Protein AF-A0A7Y3JRN3-F1 (afdb_monomer)

Foldseek 3Di:
DDDLQVLLLVLLVVLLVQLVVQLVVVLCVVLHDQPDPVSVVVSVVVSVVCSLVSLLVSLLQSLLQSLQVSQLVDADPSLLVSLLSSLVSNLVVVVVCCVVPNDPVPDPCVSSVVSSVSSSVSSSNSSNVSNVVVPDPPPPPPPPDD

pLDDT: mean 88.23, std 11.06, range [54.91, 98.0]
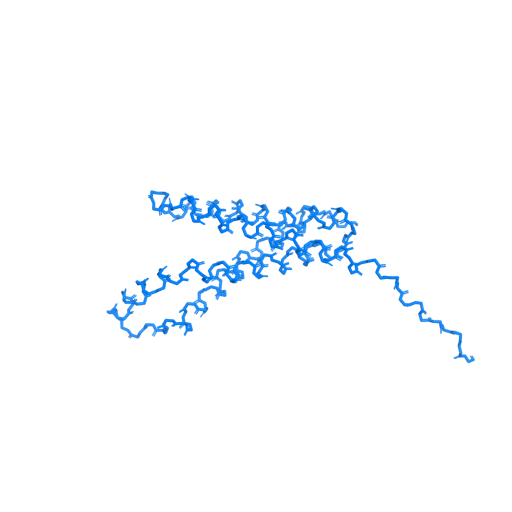
Structure (mmCIF, N/CA/C/O backbone):
data_AF-A0A7Y3JRN3-F1
#
_entry.id   AF-A0A7Y3JRN3-F1
#
loop_
_atom_site.group_PDB
_atom_site.id
_atom_site.type_symbol
_atom_site.label_atom_id
_atom_site.label_alt_id
_atom_site.label_comp_id
_atom_site.label_asym_id
_atom_site.label_entity_id
_atom_site.label_seq_id
_atom_site.pdbx_PDB_ins_code
_atom_site.Cartn_x
_atom_site.Cartn_y
_atom_site.Cartn_z
_atom_site.occupancy
_atom_site.B_iso_or_equiv
_atom_site.auth_seq_id
_atom_site.auth_comp_id
_atom_site.auth_asym_id
_atom_site.auth_atom_id
_atom_site.pdbx_PDB_model_num
ATOM 1 N N . MET A 1 1 ? -3.610 9.762 25.583 1.00 54.91 1 MET A N 1
ATOM 2 C CA . MET A 1 1 ? -4.483 8.996 24.662 1.00 54.91 1 MET A CA 1
ATOM 3 C C . MET A 1 1 ? -4.104 9.329 23.225 1.00 54.91 1 MET A C 1
ATOM 5 O O . MET A 1 1 ? -4.268 10.472 22.816 1.00 54.91 1 MET A O 1
ATOM 9 N N . THR A 1 2 ? -3.545 8.387 22.465 1.00 69.12 2 THR A N 1
ATOM 10 C CA . THR A 1 2 ? -3.277 8.593 21.032 1.00 69.12 2 THR A CA 1
ATOM 11 C C . THR A 1 2 ? -4.581 8.534 20.246 1.00 69.12 2 THR A C 1
ATOM 13 O O . THR A 1 2 ? -5.289 7.535 20.322 1.00 69.12 2 THR A O 1
ATOM 16 N N . ARG A 1 3 ? -4.898 9.582 19.480 1.00 87.31 3 ARG A N 1
ATOM 17 C CA . ARG A 1 3 ? -6.056 9.579 18.575 1.00 87.31 3 ARG A CA 1
ATOM 18 C C . ARG A 1 3 ? -5.756 8.727 17.325 1.00 87.31 3 ARG A C 1
ATOM 20 O O . ARG 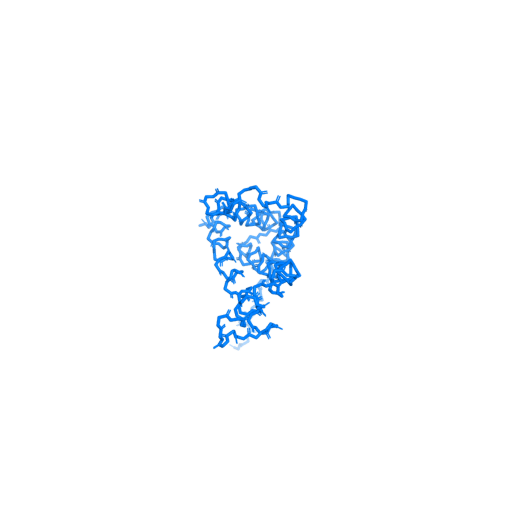A 1 3 ? -4.608 8.730 16.873 1.00 87.31 3 ARG A O 1
ATOM 2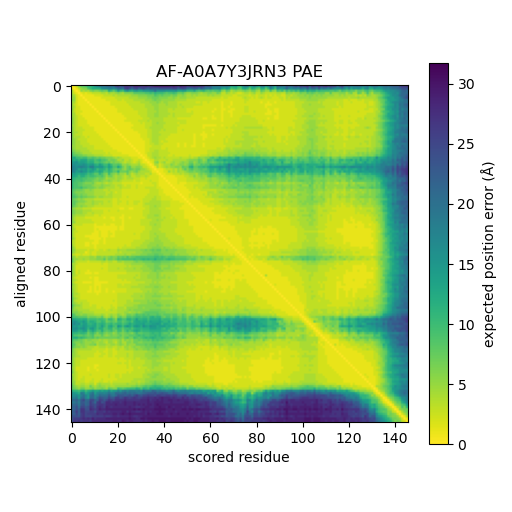7 N N . PRO A 1 4 ? -6.752 8.026 16.753 1.00 85.56 4 PRO A N 1
ATOM 28 C CA . PRO A 1 4 ? -6.552 7.136 15.605 1.00 85.56 4 PRO A CA 1
ATOM 29 C C . PRO A 1 4 ? -6.111 7.888 14.342 1.00 85.56 4 PRO A C 1
ATOM 31 O O . PRO A 1 4 ? -5.189 7.450 13.660 1.00 85.56 4 PRO A O 1
ATOM 34 N N . LEU A 1 5 ? -6.688 9.066 14.076 1.00 89.94 5 LEU A N 1
ATOM 35 C CA . LEU A 1 5 ? -6.422 9.830 12.854 1.00 89.94 5 LEU A CA 1
ATOM 36 C C . LEU A 1 5 ? -4.960 10.323 12.724 1.00 89.94 5 LEU A C 1
ATOM 38 O O . LEU A 1 5 ? -4.347 10.026 11.703 1.00 89.94 5 LEU A O 1
ATOM 42 N N . PRO A 1 6 ? -4.338 10.995 13.719 1.00 93.62 6 PRO A N 1
ATOM 43 C CA . PRO A 1 6 ? -2.936 11.416 13.607 1.00 93.62 6 PRO A CA 1
ATOM 44 C C . PRO A 1 6 ? -1.958 10.259 13.377 1.00 93.62 6 PRO A C 1
ATOM 46 O O . PRO A 1 6 ? -1.001 10.398 12.619 1.00 93.62 6 PRO A O 1
ATOM 49 N N . ARG A 1 7 ? -2.206 9.096 14.001 1.00 92.38 7 ARG A N 1
ATOM 50 C CA . ARG A 1 7 ? -1.395 7.894 13.760 1.00 92.38 7 ARG A CA 1
ATOM 51 C C . ARG A 1 7 ? -1.610 7.360 12.351 1.00 92.38 7 ARG A C 1
ATOM 53 O O . ARG A 1 7 ? -0.629 7.052 11.684 1.00 92.38 7 ARG A O 1
ATOM 60 N N . ALA A 1 8 ? -2.860 7.271 11.902 1.00 93.31 8 ALA A N 1
ATOM 61 C CA . ALA A 1 8 ? -3.173 6.816 10.555 1.00 93.31 8 ALA A CA 1
ATOM 62 C C . ALA A 1 8 ? -2.467 7.672 9.494 1.00 93.31 8 ALA A C 1
ATOM 64 O O . ALA A 1 8 ? -1.842 7.111 8.600 1.00 93.31 8 ALA A O 1
ATOM 65 N N . ILE A 1 9 ? -2.484 9.001 9.659 1.00 94.81 9 ILE A N 1
ATOM 66 C CA . ILE A 1 9 ? -1.785 9.947 8.779 1.00 94.81 9 ILE A CA 1
ATOM 67 C C . ILE A 1 9 ? -0.275 9.700 8.783 1.00 94.81 9 ILE A C 1
ATOM 69 O O . ILE A 1 9 ? 0.315 9.524 7.721 1.00 94.81 9 ILE A O 1
ATOM 73 N N . LEU A 1 10 ? 0.350 9.642 9.963 1.00 96.12 10 LEU A N 1
ATOM 74 C CA . LEU A 1 10 ? 1.794 9.423 10.078 1.00 96.12 10 LEU A CA 1
ATOM 75 C C . LEU A 1 10 ? 2.231 8.137 9.364 1.00 96.12 10 LEU A C 1
ATOM 77 O O . LEU A 1 10 ? 3.161 8.155 8.560 1.00 96.12 10 LEU A O 1
ATOM 81 N N . PHE A 1 11 ? 1.552 7.021 9.639 1.00 96.25 11 PHE A N 1
ATOM 82 C CA . PHE A 1 11 ? 1.912 5.734 9.047 1.00 96.25 11 PHE A CA 1
ATOM 83 C C . PHE A 1 11 ? 1.565 5.645 7.560 1.00 96.25 11 PHE A C 1
ATOM 85 O O . PHE A 1 11 ? 2.292 4.977 6.834 1.00 96.25 11 PHE A O 1
ATOM 92 N N . ALA A 1 12 ? 0.526 6.337 7.086 1.00 95.50 12 ALA A N 1
ATOM 93 C CA . ALA A 1 12 ? 0.222 6.427 5.660 1.00 95.50 12 ALA A CA 1
ATOM 94 C C . ALA A 1 12 ? 1.320 7.175 4.885 1.00 95.50 12 ALA A C 1
ATOM 96 O O . ALA A 1 12 ? 1.760 6.705 3.840 1.00 95.50 12 ALA A O 1
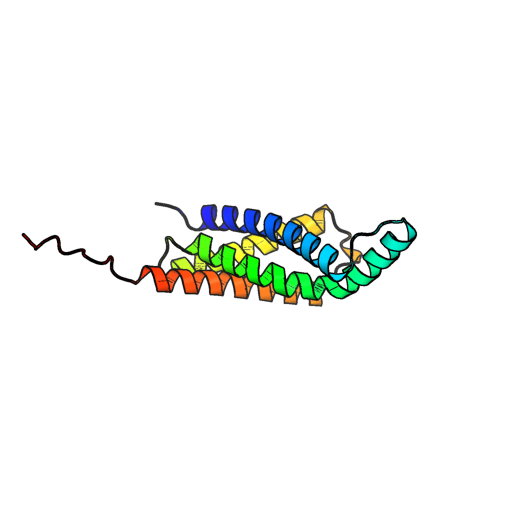ATOM 97 N N . ILE A 1 13 ? 1.822 8.294 5.420 1.00 95.56 13 ILE A N 1
ATOM 98 C CA . ILE A 1 13 ? 2.918 9.055 4.797 1.00 95.56 13 ILE A CA 1
ATOM 99 C C . ILE A 1 13 ? 4.206 8.225 4.765 1.00 95.56 13 ILE A C 1
ATOM 101 O O . ILE A 1 13 ? 4.869 8.140 3.733 1.00 95.56 13 ILE A O 1
ATOM 105 N N . LEU A 1 14 ? 4.551 7.569 5.878 1.00 96.12 14 LEU A N 1
ATOM 106 C CA . LEU A 1 14 ? 5.717 6.684 5.926 1.00 96.12 14 LEU A CA 1
ATOM 107 C C . LEU A 1 14 ? 5.582 5.514 4.944 1.00 96.12 14 LEU A C 1
ATOM 109 O O . LEU A 1 14 ? 6.552 5.159 4.279 1.00 96.12 14 LEU A O 1
ATOM 113 N N . ALA A 1 15 ? 4.381 4.946 4.826 1.00 95.94 15 ALA A N 1
ATOM 114 C CA . ALA A 1 15 ? 4.082 3.884 3.876 1.00 95.94 15 ALA A CA 1
ATOM 115 C C . ALA A 1 15 ? 4.253 4.340 2.425 1.00 95.94 15 ALA A C 1
ATOM 117 O O . ALA A 1 15 ? 4.802 3.586 1.633 1.00 95.94 15 ALA A O 1
ATOM 118 N N . LEU A 1 16 ? 3.843 5.561 2.073 1.00 94.50 16 LEU A N 1
ATOM 119 C CA . LEU A 1 16 ? 4.038 6.102 0.722 1.00 94.50 16 LEU A CA 1
ATOM 120 C C . LEU A 1 16 ? 5.514 6.180 0.355 1.00 94.50 16 LEU A C 1
ATOM 122 O O . LEU A 1 16 ? 5.929 5.656 -0.678 1.00 94.50 16 LEU A O 1
ATOM 126 N N . ILE A 1 17 ? 6.314 6.780 1.237 1.00 94.81 17 ILE A N 1
ATOM 127 C CA . ILE A 1 17 ? 7.758 6.924 1.031 1.00 94.81 17 ILE A CA 1
ATOM 128 C C . ILE A 1 17 ? 8.407 5.542 0.918 1.00 94.81 17 ILE A C 1
ATOM 130 O O . ILE A 1 17 ? 9.168 5.282 -0.014 1.00 94.81 17 ILE A O 1
ATOM 134 N N . LEU A 1 18 ? 8.076 4.634 1.839 1.00 96.12 18 LE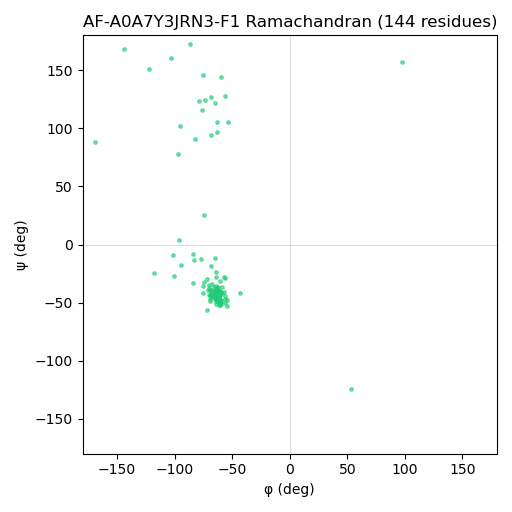U A N 1
ATOM 135 C CA . LEU A 1 18 ? 8.631 3.286 1.851 1.00 96.12 18 LEU A CA 1
ATOM 136 C C . LEU A 1 18 ? 8.228 2.491 0.603 1.00 96.12 18 LEU A C 1
ATOM 138 O O . LEU A 1 18 ? 9.075 1.828 0.011 1.00 96.12 18 LEU A O 1
ATOM 142 N N . SER A 1 19 ? 6.966 2.583 0.180 1.00 94.50 19 SER A N 1
ATOM 143 C CA . SER A 1 19 ? 6.458 1.912 -1.018 1.00 94.50 19 SER A CA 1
ATOM 144 C C . SER A 1 19 ? 7.184 2.396 -2.269 1.00 94.50 19 SER A C 1
ATOM 146 O O . SER A 1 19 ? 7.620 1.573 -3.071 1.00 94.50 19 SER A O 1
ATOM 148 N N . ALA A 1 20 ? 7.387 3.708 -2.414 1.00 91.75 20 ALA A N 1
ATOM 149 C CA . ALA A 1 20 ? 8.116 4.278 -3.544 1.00 91.75 20 ALA A CA 1
ATOM 150 C C . ALA A 1 20 ? 9.576 3.794 -3.589 1.00 91.75 20 ALA A C 1
ATOM 152 O O . ALA A 1 20 ? 10.042 3.318 -4.625 1.00 91.75 20 ALA A O 1
ATOM 153 N N . VAL A 1 21 ? 10.283 3.856 -2.455 1.00 95.38 21 VAL A N 1
ATOM 154 C CA . VAL A 1 21 ? 11.689 3.432 -2.362 1.00 95.38 21 VAL A CA 1
ATOM 155 C C . VAL A 1 21 ? 11.837 1.934 -2.629 1.00 95.38 21 VAL A C 1
ATOM 157 O O . VAL A 1 21 ? 12.668 1.536 -3.444 1.00 95.38 21 VAL A O 1
ATOM 160 N N . LEU A 1 22 ? 11.021 1.093 -1.988 1.00 96.44 22 LEU A N 1
ATOM 161 C CA . LEU A 1 22 ? 11.085 -0.356 -2.178 1.00 96.44 22 LEU A CA 1
ATOM 162 C C . LEU A 1 22 ? 10.707 -0.762 -3.602 1.00 96.44 22 LEU A C 1
ATOM 164 O O . LEU A 1 22 ? 11.369 -1.624 -4.171 1.00 96.44 22 LEU A O 1
ATOM 168 N N . SER A 1 23 ? 9.700 -0.124 -4.200 1.00 93.88 23 SER A N 1
ATOM 169 C CA . SER A 1 23 ? 9.312 -0.410 -5.585 1.00 93.88 23 SER A CA 1
ATOM 170 C C . SER A 1 23 ? 10.438 -0.065 -6.556 1.00 93.88 23 SER A C 1
ATOM 172 O O . SER A 1 23 ? 10.750 -0.863 -7.437 1.00 93.88 23 SER A O 1
ATOM 174 N N . ALA A 1 24 ? 11.112 1.075 -6.360 1.00 92.38 24 ALA A N 1
ATOM 175 C CA . ALA A 1 24 ? 12.275 1.448 -7.161 1.00 92.38 24 ALA A CA 1
ATOM 176 C C . ALA A 1 24 ? 13.421 0.432 -7.017 1.00 92.38 24 ALA A C 1
ATOM 178 O O . ALA A 1 24 ? 13.981 -0.005 -8.021 1.00 92.38 24 ALA A O 1
ATOM 179 N N . ILE A 1 25 ? 13.732 0.001 -5.789 1.00 94.75 25 ILE A N 1
ATOM 180 C CA . ILE A 1 25 ? 14.758 -1.021 -5.530 1.00 94.75 25 ILE A CA 1
ATOM 181 C C . ILE A 1 25 ? 14.393 -2.347 -6.206 1.00 94.75 25 ILE A C 1
ATOM 183 O O . ILE A 1 25 ? 15.227 -2.936 -6.889 1.00 94.75 25 ILE A O 1
ATOM 187 N N . VAL A 1 26 ? 13.150 -2.813 -6.060 1.00 95.00 26 VAL A N 1
ATOM 188 C CA . VAL A 1 26 ? 12.689 -4.071 -6.663 1.00 95.00 26 VAL A CA 1
ATOM 189 C C . VAL A 1 26 ? 12.756 -4.003 -8.187 1.00 95.00 26 VAL A C 1
ATOM 191 O O . VAL A 1 26 ? 13.225 -4.951 -8.810 1.00 95.00 26 VAL A O 1
ATOM 194 N N . LEU A 1 27 ? 12.364 -2.885 -8.803 1.00 93.19 27 LEU A N 1
ATOM 195 C CA . LEU A 1 27 ? 12.483 -2.704 -10.252 1.00 93.19 27 LEU A CA 1
ATOM 196 C C . LEU A 1 27 ? 13.945 -2.725 -10.715 1.00 93.19 27 LEU A C 1
ATOM 198 O O . LEU A 1 27 ? 14.250 -3.380 -11.708 1.00 93.19 27 LEU A O 1
ATOM 202 N N . LEU A 1 28 ? 14.856 -2.087 -9.977 1.00 93.00 28 LEU A N 1
ATOM 203 C CA . LEU A 1 28 ? 16.293 -2.146 -10.267 1.00 93.00 28 LEU A CA 1
ATOM 204 C C . LEU A 1 28 ? 16.857 -3.566 -10.140 1.00 93.00 28 LEU A C 1
ATOM 206 O O . LEU A 1 28 ? 17.700 -3.951 -10.943 1.00 93.00 28 LEU A O 1
ATOM 210 N N . ILE A 1 29 ? 16.386 -4.356 -9.173 1.00 93.19 29 ILE A N 1
ATOM 211 C CA . ILE A 1 29 ? 16.803 -5.757 -9.007 1.00 93.19 29 ILE A CA 1
ATOM 212 C C . ILE A 1 29 ? 16.262 -6.631 -10.145 1.00 93.19 29 ILE A C 1
ATOM 214 O O . ILE A 1 29 ? 16.989 -7.470 -10.669 1.00 93.19 29 ILE A O 1
ATOM 218 N N . LEU A 1 30 ? 14.993 -6.453 -10.523 1.00 91.19 30 LEU A N 1
ATOM 219 C CA . LEU A 1 30 ? 14.332 -7.298 -11.521 1.00 91.19 30 LEU A CA 1
ATOM 220 C C . LEU A 1 30 ? 14.765 -6.994 -12.957 1.00 91.19 30 LEU A C 1
ATOM 222 O O . LEU A 1 30 ? 14.814 -7.911 -13.772 1.00 91.19 30 LEU A O 1
ATOM 226 N N . VAL A 1 31 ? 15.018 -5.724 -13.274 1.00 91.75 31 VAL A N 1
ATOM 227 C CA . VAL A 1 31 ? 15.354 -5.273 -14.634 1.00 91.75 31 VAL A CA 1
ATOM 228 C C . VAL A 1 31 ? 16.863 -5.059 -14.803 1.00 91.75 31 VAL A C 1
ATOM 230 O O . VAL A 1 31 ? 17.389 -5.224 -15.899 1.00 91.75 31 VAL A O 1
ATOM 233 N N . GLY A 1 32 ? 17.574 -4.741 -13.721 1.00 88.94 32 GLY A N 1
ATOM 234 C CA . GLY A 1 32 ? 18.991 -4.382 -13.732 1.00 88.94 32 GLY A CA 1
ATOM 235 C C . GLY A 1 32 ? 19.221 -2.869 -13.717 1.00 88.94 32 GLY A C 1
ATOM 236 O O . GLY A 1 32 ? 18.362 -2.077 -14.102 1.00 88.94 32 GLY A O 1
ATOM 237 N N . VAL A 1 33 ? 20.403 -2.450 -13.257 1.00 88.38 33 VAL A N 1
ATOM 238 C CA . VAL A 1 33 ? 20.800 -1.034 -13.239 1.00 88.38 33 VAL A CA 1
ATOM 239 C C . VAL A 1 33 ? 21.251 -0.619 -14.646 1.00 88.38 33 VAL A C 1
ATOM 241 O O . VAL A 1 33 ? 22.182 -1.231 -15.177 1.00 88.38 33 VAL A O 1
ATOM 244 N N . PRO A 1 34 ? 20.646 0.412 -15.265 1.00 87.44 34 PRO A N 1
ATOM 245 C CA . PRO A 1 34 ? 21.035 0.839 -16.604 1.00 87.44 34 PRO A CA 1
ATOM 246 C C . PRO A 1 34 ? 22.440 1.458 -16.594 1.00 87.44 34 PRO A C 1
ATOM 248 O O . PRO A 1 34 ? 22.717 2.387 -15.839 1.00 87.44 34 PRO A O 1
ATOM 251 N N . SER A 1 35 ? 23.326 0.953 -17.455 1.00 89.31 35 SER A N 1
ATOM 252 C CA . SER A 1 35 ? 24.729 1.389 -17.566 1.00 89.31 35 SER A CA 1
ATOM 253 C C . SER A 1 35 ? 25.001 2.333 -18.747 1.00 89.31 35 SER A C 1
ATOM 255 O O . SER A 1 35 ? 26.079 2.919 -18.836 1.00 89.31 35 SER A O 1
ATOM 257 N N . SER A 1 36 ? 24.031 2.514 -19.647 1.00 88.62 36 SER A N 1
ATOM 258 C CA . SER A 1 36 ? 24.104 3.403 -20.813 1.00 88.62 36 SER A CA 1
ATOM 259 C C . SER A 1 36 ? 22.749 4.070 -21.087 1.00 88.62 36 SER A C 1
ATOM 261 O O . SER A 1 36 ? 21.726 3.676 -20.524 1.00 88.62 36 SER A O 1
ATOM 263 N N . ARG A 1 37 ? 22.718 5.092 -21.958 1.00 80.00 37 ARG A N 1
ATOM 264 C CA . ARG A 1 37 ? 21.459 5.759 -22.347 1.00 80.00 37 ARG A CA 1
ATOM 265 C C . ARG A 1 37 ? 20.497 4.819 -23.078 1.00 80.00 37 ARG A C 1
ATOM 267 O O . ARG A 1 37 ? 19.302 4.868 -22.804 1.00 80.00 37 ARG A O 1
ATOM 274 N N . ASP A 1 38 ? 21.009 3.943 -23.937 1.00 80.62 38 ASP A N 1
ATOM 275 C CA . ASP A 1 38 ? 20.178 2.968 -24.654 1.00 80.62 38 ASP A CA 1
ATOM 276 C C . ASP A 1 38 ? 19.612 1.916 -23.688 1.00 80.62 38 ASP A C 1
ATOM 278 O O . ASP A 1 38 ? 18.417 1.614 -23.722 1.00 80.62 38 ASP A O 1
ATOM 282 N N . ALA A 1 39 ? 20.426 1.468 -22.724 1.00 84.69 39 ALA A N 1
ATOM 283 C CA . ALA A 1 39 ? 19.981 0.585 -21.647 1.00 84.69 39 ALA A CA 1
ATOM 284 C C . ALA A 1 39 ? 18.938 1.250 -20.728 1.00 84.69 39 ALA A C 1
ATOM 286 O O . ALA A 1 39 ? 18.087 0.563 -20.172 1.00 84.69 39 ALA A O 1
ATOM 287 N N . ALA A 1 40 ? 18.952 2.580 -20.581 1.00 87.44 40 ALA A N 1
ATOM 288 C CA . ALA A 1 40 ? 17.944 3.299 -19.801 1.00 87.44 40 ALA A CA 1
ATOM 289 C C . ALA A 1 40 ? 16.560 3.293 -20.476 1.00 87.44 40 ALA A C 1
ATOM 291 O O . ALA A 1 40 ? 15.545 3.164 -19.790 1.00 87.44 40 ALA A O 1
ATOM 292 N N . ALA A 1 41 ? 16.499 3.390 -21.809 1.00 87.06 41 ALA A N 1
ATOM 293 C CA . ALA A 1 41 ? 15.239 3.300 -22.550 1.00 87.06 41 ALA A CA 1
ATOM 294 C C . ALA A 1 41 ? 14.652 1.877 -22.522 1.00 87.06 41 ALA A C 1
ATOM 296 O O . ALA A 1 41 ? 13.434 1.690 -22.472 1.00 87.06 41 ALA A O 1
ATOM 297 N N . GLU A 1 42 ? 15.512 0.860 -22.540 1.00 87.62 42 GLU A N 1
ATOM 298 C CA . GLU A 1 42 ? 15.110 -0.537 -22.368 1.00 87.62 42 GLU A CA 1
ATOM 299 C C . GLU A 1 42 ? 14.657 -0.829 -20.933 1.00 87.62 42 GLU A C 1
ATOM 301 O O . GLU A 1 42 ? 13.571 -1.380 -20.742 1.00 87.62 42 GLU A O 1
ATOM 306 N N . PHE A 1 43 ? 15.391 -0.322 -19.936 1.00 90.62 43 PHE A N 1
ATOM 307 C CA . PHE A 1 43 ? 14.983 -0.364 -18.533 1.00 90.62 43 PHE A CA 1
ATOM 308 C C . PHE A 1 43 ? 13.593 0.239 -18.333 1.00 90.62 43 PHE A C 1
ATOM 310 O O . PHE A 1 43 ? 12.751 -0.379 -17.695 1.00 90.62 43 PHE A O 1
ATOM 317 N N . GLN A 1 44 ? 13.318 1.423 -18.893 1.00 88.81 44 GLN A N 1
ATOM 318 C CA . GLN A 1 44 ? 12.008 2.062 -18.743 1.00 88.81 44 GLN A CA 1
ATOM 319 C C . GLN A 1 44 ? 10.873 1.212 -19.321 1.00 88.81 44 GLN A C 1
ATOM 321 O O . GLN A 1 44 ? 9.829 1.089 -18.682 1.00 88.81 44 GLN A O 1
ATOM 326 N N . ARG A 1 45 ? 11.063 0.604 -20.498 1.00 88.25 45 ARG A N 1
ATOM 327 C CA . ARG A 1 45 ? 10.041 -0.256 -21.116 1.00 88.25 45 ARG A CA 1
ATOM 328 C C . ARG A 1 45 ? 9.738 -1.480 -20.254 1.00 88.25 45 ARG A C 1
ATOM 330 O O . ARG A 1 45 ? 8.572 -1.743 -19.959 1.00 88.25 45 ARG A O 1
ATOM 337 N N . GLU A 1 46 ? 10.775 -2.173 -19.801 1.00 90.62 46 GLU A N 1
ATOM 338 C CA . GLU A 1 46 ? 10.634 -3.374 -18.974 1.00 90.62 46 GLU A CA 1
ATOM 339 C C . GLU A 1 46 ? 10.105 -3.040 -17.564 1.00 90.62 46 GLU A C 1
ATOM 341 O O . GLU A 1 46 ? 9.241 -3.735 -17.025 1.00 90.62 46 GLU A O 1
ATOM 346 N N . ALA A 1 47 ? 10.556 -1.928 -16.977 1.00 89.31 47 ALA A N 1
ATOM 347 C CA . ALA A 1 47 ? 10.086 -1.452 -15.681 1.00 89.31 47 ALA A CA 1
ATOM 348 C C . ALA A 1 47 ? 8.600 -1.080 -15.719 1.00 89.31 47 ALA A C 1
ATOM 350 O O . ALA A 1 47 ? 7.870 -1.434 -14.797 1.00 89.31 47 ALA A O 1
ATOM 351 N N . ILE A 1 48 ? 8.119 -0.438 -16.791 1.00 88.75 48 ILE A N 1
ATOM 352 C CA . ILE A 1 48 ? 6.689 -0.141 -16.964 1.00 88.75 48 ILE A CA 1
ATOM 353 C C . ILE A 1 48 ? 5.882 -1.442 -17.014 1.00 88.75 48 ILE A C 1
ATOM 355 O O . ILE A 1 48 ? 4.887 -1.558 -16.295 1.00 88.75 48 ILE A O 1
ATOM 359 N N . ALA A 1 49 ? 6.340 -2.442 -17.775 1.00 88.44 49 ALA A N 1
ATOM 360 C CA . ALA A 1 49 ? 5.663 -3.736 -17.893 1.00 88.44 49 ALA A CA 1
ATOM 361 C C . ALA A 1 49 ? 5.538 -4.473 -16.546 1.00 88.44 49 ALA A C 1
ATOM 363 O O . ALA A 1 49 ? 4.563 -5.184 -16.308 1.00 88.44 49 ALA A O 1
ATOM 364 N N . ARG A 1 50 ? 6.506 -4.279 -15.641 1.00 90.38 50 ARG A N 1
ATOM 365 C CA . ARG A 1 50 ? 6.535 -4.915 -14.313 1.00 90.38 50 ARG A CA 1
ATOM 366 C C . ARG A 1 50 ? 5.938 -4.053 -13.203 1.00 90.38 50 ARG A C 1
ATOM 368 O O . ARG A 1 50 ? 5.603 -4.591 -12.149 1.00 90.38 50 ARG A O 1
ATOM 375 N N . SER A 1 51 ? 5.791 -2.748 -13.429 1.00 88.25 51 SER A N 1
ATOM 376 C CA . SER A 1 51 ? 5.441 -1.767 -12.394 1.00 88.25 51 SER A CA 1
ATOM 377 C C . SER A 1 51 ? 4.133 -2.093 -11.678 1.00 88.25 51 SER A C 1
ATOM 379 O O . SER A 1 51 ? 4.088 -2.015 -10.456 1.00 88.25 51 SER A O 1
ATOM 381 N N . VAL A 1 52 ? 3.109 -2.552 -12.405 1.00 87.62 52 VAL A N 1
ATOM 382 C CA . VAL A 1 52 ? 1.809 -2.934 -11.830 1.00 87.62 52 VAL A CA 1
ATOM 383 C C . VAL A 1 52 ? 1.953 -4.092 -10.840 1.00 87.62 52 VAL A C 1
ATOM 385 O O . VAL A 1 52 ? 1.443 -4.019 -9.727 1.00 87.62 52 VAL A O 1
ATOM 388 N N . ASN A 1 53 ? 2.688 -5.145 -11.207 1.00 91.06 53 ASN A N 1
ATOM 389 C CA . ASN A 1 53 ? 2.887 -6.300 -10.329 1.00 91.06 53 ASN A CA 1
ATOM 390 C C . ASN A 1 53 ? 3.736 -5.939 -9.105 1.00 91.06 53 ASN A C 1
ATOM 392 O O . ASN A 1 53 ? 3.453 -6.400 -8.000 1.00 91.06 53 ASN A O 1
ATOM 396 N N . VAL A 1 54 ? 4.765 -5.108 -9.294 1.00 92.31 54 VAL A N 1
ATOM 397 C CA . VAL A 1 54 ? 5.602 -4.625 -8.189 1.00 92.31 54 VAL A CA 1
ATOM 398 C C . VAL A 1 54 ? 4.782 -3.766 -7.231 1.00 92.31 54 VAL A C 1
ATOM 400 O O . VAL A 1 54 ? 4.859 -3.989 -6.028 1.00 92.31 54 VAL A O 1
ATOM 403 N N . ASP A 1 55 ? 3.962 -2.845 -7.737 1.00 90.69 55 ASP A N 1
ATOM 404 C CA . ASP A 1 55 ? 3.105 -1.989 -6.913 1.00 90.69 55 ASP A CA 1
ATOM 405 C C . ASP A 1 55 ? 2.053 -2.792 -6.135 1.00 90.69 55 ASP A C 1
ATOM 407 O O . ASP A 1 55 ? 1.853 -2.540 -4.949 1.00 90.69 55 ASP A O 1
ATOM 411 N N . LEU A 1 56 ? 1.430 -3.803 -6.749 1.00 90.69 56 LEU A N 1
ATOM 412 C CA . LEU A 1 56 ? 0.488 -4.681 -6.046 1.00 90.69 56 LEU A CA 1
ATOM 413 C C . LEU A 1 56 ? 1.172 -5.438 -4.900 1.00 90.69 56 LEU A C 1
ATOM 415 O O . LEU A 1 56 ? 0.693 -5.431 -3.770 1.00 90.69 56 LEU A O 1
ATOM 419 N N . ILE A 1 57 ? 2.327 -6.055 -5.159 1.00 94.25 57 ILE A N 1
ATOM 420 C CA . ILE A 1 57 ? 3.018 -6.866 -4.149 1.00 94.25 57 ILE A CA 1
ATOM 421 C C . ILE A 1 57 ? 3.633 -5.976 -3.063 1.00 94.25 57 ILE A C 1
ATOM 423 O O . ILE A 1 57 ? 3.362 -6.153 -1.875 1.00 94.25 57 ILE A O 1
ATOM 427 N N . VAL A 1 58 ? 4.479 -5.023 -3.452 1.00 95.31 58 VAL A N 1
ATOM 428 C CA . VAL A 1 58 ? 5.207 -4.159 -2.514 1.00 95.31 58 VAL A CA 1
ATOM 429 C C . VAL A 1 58 ? 4.238 -3.216 -1.815 1.00 95.31 58 VAL A C 1
ATOM 431 O O . VAL A 1 58 ? 4.253 -3.128 -0.588 1.00 95.31 58 VAL A O 1
ATOM 434 N N . GLY A 1 59 ? 3.365 -2.551 -2.572 1.00 94.12 59 GLY A N 1
ATOM 435 C CA . GLY A 1 59 ? 2.377 -1.625 -2.032 1.00 94.12 59 GLY A CA 1
ATOM 436 C C . GLY A 1 59 ? 1.381 -2.319 -1.107 1.00 94.12 59 GLY A C 1
ATOM 437 O O . GLY A 1 59 ? 1.116 -1.800 -0.024 1.00 94.12 59 GLY A O 1
ATOM 438 N N . GLY A 1 60 ? 0.901 -3.515 -1.462 1.00 95.12 60 GLY A N 1
ATOM 439 C CA . GLY A 1 60 ? 0.034 -4.320 -0.599 1.00 95.12 60 GLY A CA 1
ATOM 440 C C . GLY A 1 60 ? 0.711 -4.703 0.723 1.00 95.12 60 GLY A C 1
ATOM 441 O O . GLY A 1 60 ? 0.159 -4.472 1.802 1.00 95.12 60 GLY A O 1
ATOM 442 N N . LEU A 1 61 ? 1.950 -5.210 0.678 1.00 97.00 61 LEU A N 1
ATOM 443 C CA . LEU A 1 61 ? 2.708 -5.568 1.886 1.00 97.00 61 LEU A CA 1
ATOM 444 C C . LEU A 1 61 ? 2.997 -4.356 2.782 1.00 97.00 61 LEU A C 1
ATOM 446 O O . LEU A 1 61 ? 2.848 -4.433 4.006 1.00 97.00 61 LEU A O 1
ATOM 450 N N . VAL A 1 62 ? 3.382 -3.227 2.184 1.00 97.62 62 VAL A N 1
ATOM 451 C CA . VAL A 1 62 ? 3.645 -1.980 2.911 1.00 97.62 62 VAL A CA 1
ATOM 452 C C . VAL A 1 62 ? 2.359 -1.432 3.532 1.00 97.62 62 VAL A C 1
ATOM 454 O O . VAL A 1 62 ? 2.368 -1.059 4.707 1.00 97.62 62 VAL A O 1
ATOM 457 N N . ALA A 1 63 ? 1.240 -1.442 2.803 1.00 97.50 63 ALA A N 1
ATOM 458 C CA . ALA A 1 63 ? -0.060 -1.018 3.315 1.00 97.50 63 ALA A CA 1
ATOM 459 C C . ALA A 1 63 ? -0.526 -1.899 4.486 1.00 97.50 63 ALA A C 1
ATOM 461 O O . ALA A 1 63 ? -0.971 -1.374 5.510 1.00 97.50 63 ALA A O 1
ATOM 462 N N . LEU A 1 64 ? -0.346 -3.221 4.390 1.00 98.00 64 LEU A N 1
ATOM 463 C CA . LEU A 1 64 ? -0.633 -4.160 5.476 1.00 98.00 64 LEU A CA 1
ATOM 464 C C . LEU A 1 64 ? 0.196 -3.851 6.724 1.00 98.00 64 LEU A C 1
ATOM 466 O O . LEU A 1 64 ? -0.355 -3.732 7.823 1.00 98.00 64 LEU A O 1
ATOM 470 N N . ALA A 1 65 ? 1.510 -3.686 6.567 1.00 97.75 65 ALA A N 1
ATOM 471 C CA . ALA A 1 65 ? 2.406 -3.367 7.674 1.00 97.75 65 ALA A CA 1
ATOM 472 C C . ALA A 1 65 ? 2.055 -2.017 8.321 1.00 97.75 65 ALA A C 1
ATOM 474 O O . ALA A 1 65 ? 2.019 -1.904 9.549 1.00 97.75 65 ALA A O 1
ATOM 475 N N . ALA A 1 66 ? 1.740 -1.006 7.510 1.00 97.56 66 ALA A N 1
ATOM 476 C CA . ALA A 1 66 ? 1.353 0.318 7.979 1.00 97.56 66 ALA A CA 1
ATOM 477 C C . ALA A 1 66 ? 0.031 0.292 8.752 1.00 97.56 66 ALA A C 1
ATOM 479 O O . ALA A 1 66 ? -0.039 0.826 9.860 1.00 97.56 66 ALA A O 1
ATOM 480 N N . GLY A 1 67 ? -0.990 -0.384 8.215 1.00 96.75 67 GLY A N 1
ATOM 481 C CA . GLY A 1 67 ? -2.269 -0.579 8.891 1.00 96.75 67 GLY A CA 1
ATOM 482 C C . GLY A 1 67 ? -2.102 -1.308 10.224 1.00 96.75 67 GLY A C 1
ATOM 483 O O . GLY A 1 67 ? -2.662 -0.887 11.237 1.00 96.75 67 GLY A O 1
ATOM 484 N N . TRP A 1 68 ? -1.250 -2.338 10.262 1.00 96.88 68 TRP A N 1
ATOM 485 C CA . TRP A 1 68 ? -0.914 -3.044 11.497 1.00 96.88 68 TRP A CA 1
ATOM 486 C C . TRP A 1 68 ? -0.243 -2.125 12.527 1.00 96.88 68 TRP A C 1
ATOM 488 O O . TRP A 1 68 ? -0.717 -2.023 13.659 1.00 96.88 68 TRP A O 1
ATOM 498 N N . LEU A 1 69 ? 0.819 -1.405 12.150 1.00 95.88 69 LEU A N 1
ATOM 499 C CA . LEU A 1 69 ? 1.569 -0.510 13.045 1.00 95.88 69 LEU A CA 1
ATOM 500 C C . LEU A 1 69 ? 0.733 0.667 13.567 1.00 95.88 69 LEU A C 1
ATOM 502 O O . LEU A 1 69 ? 0.826 1.027 14.751 1.00 95.88 69 LEU A O 1
ATOM 506 N N . ALA A 1 70 ? -0.096 1.257 12.705 1.00 95.06 70 ALA A N 1
ATOM 507 C CA . ALA A 1 70 ? -0.995 2.340 13.077 1.00 95.06 70 ALA A CA 1
ATOM 508 C C . ALA A 1 70 ? -2.004 1.871 14.133 1.00 95.06 70 ALA A C 1
ATOM 510 O O . ALA A 1 70 ? -2.201 2.560 15.141 1.00 95.06 70 ALA A O 1
ATOM 511 N N . ALA A 1 71 ? -2.561 0.673 13.929 1.00 95.00 71 ALA A N 1
ATOM 512 C CA . ALA A 1 71 ? -3.622 0.093 14.736 1.00 95.00 71 ALA A CA 1
ATOM 513 C C . ALA A 1 71 ? -3.160 -0.608 16.028 1.00 95.00 71 ALA A C 1
ATOM 515 O O . ALA A 1 71 ? -3.999 -0.866 16.886 1.00 95.00 71 ALA A O 1
ATOM 516 N N . ARG A 1 72 ? -1.856 -0.892 16.203 1.00 92.56 72 ARG A N 1
ATOM 517 C CA . ARG A 1 72 ? -1.295 -1.593 17.386 1.00 92.56 72 ARG A CA 1
ATOM 518 C C . ARG A 1 72 ? -1.845 -1.152 18.754 1.00 92.56 72 ARG A C 1
ATOM 520 O O . ARG A 1 72 ? -2.034 -2.033 19.587 1.00 92.56 72 ARG A O 1
ATOM 527 N N . PRO A 1 73 ? -2.060 0.149 19.038 1.00 91.31 73 PRO A N 1
ATOM 528 C CA . PRO A 1 73 ? -2.552 0.582 20.350 1.00 91.31 73 PRO A CA 1
ATO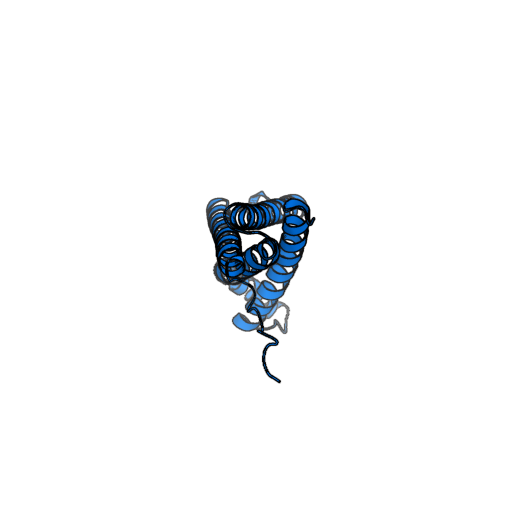M 529 C C . PRO A 1 73 ? -4.053 0.354 20.574 1.00 91.31 73 PRO A C 1
ATOM 531 O O . PRO A 1 73 ? -4.527 0.515 21.694 1.00 91.31 73 PRO A O 1
ATOM 534 N N . PHE A 1 74 ? -4.807 0.044 19.520 1.00 90.88 74 PHE A N 1
ATOM 535 C CA . PHE A 1 74 ? -6.263 -0.021 19.540 1.00 90.88 74 PHE A CA 1
ATOM 536 C C . PHE A 1 74 ? -6.750 -1.473 19.572 1.00 90.88 74 PHE A C 1
ATOM 538 O O . PHE A 1 74 ? -6.034 -2.409 19.211 1.00 90.88 74 PHE A O 1
ATOM 545 N N . ARG A 1 75 ? -8.001 -1.674 19.990 1.00 90.25 75 ARG A N 1
ATOM 546 C CA . ARG A 1 75 ? -8.637 -2.998 20.078 1.00 90.25 75 ARG A CA 1
ATOM 547 C C . ARG A 1 75 ? -9.909 -3.049 19.241 1.00 90.25 75 ARG A C 1
ATOM 549 O O . ARG A 1 75 ? -10.592 -2.044 19.056 1.00 90.25 75 ARG A O 1
ATOM 556 N N . GLY A 1 76 ? -10.239 -4.245 18.752 1.00 89.06 76 GLY A N 1
ATOM 557 C CA . GLY A 1 76 ? -11.507 -4.516 18.070 1.00 89.06 76 GLY A CA 1
ATOM 558 C C . GLY A 1 76 ? -11.794 -3.549 16.916 1.00 89.06 76 GLY A C 1
ATOM 559 O O . GLY A 1 76 ? -10.983 -3.402 16.001 1.00 89.06 76 GLY A O 1
ATOM 560 N N . ARG A 1 77 ? -12.957 -2.885 16.965 1.00 92.56 77 ARG A N 1
ATOM 561 C CA . ARG A 1 77 ? -13.428 -1.985 15.900 1.00 92.56 77 ARG A CA 1
ATOM 562 C C . ARG A 1 77 ? -12.507 -0.785 15.680 1.00 92.56 77 ARG A C 1
ATOM 564 O O . ARG A 1 77 ? -12.313 -0.395 14.535 1.00 92.56 77 ARG A O 1
ATOM 571 N N . GLU A 1 78 ? -11.916 -0.223 16.732 1.00 92.94 78 GLU A N 1
ATOM 572 C CA . GLU A 1 78 ? -11.023 0.937 16.597 1.00 92.94 78 GLU A CA 1
ATOM 573 C C . GLU A 1 78 ? -9.747 0.596 15.820 1.00 92.94 78 GLU A C 1
ATOM 575 O O . GLU A 1 78 ? -9.276 1.405 15.020 1.00 92.94 78 GLU A O 1
ATOM 580 N N . ALA A 1 79 ? -9.214 -0.615 15.998 1.00 94.75 79 ALA A N 1
ATOM 581 C CA . ALA A 1 79 ? -8.046 -1.090 15.259 1.00 94.75 79 ALA A CA 1
ATOM 582 C C . ALA A 1 79 ? -8.351 -1.254 13.762 1.00 94.75 79 ALA A C 1
ATOM 584 O O . ALA A 1 79 ? -7.578 -0.805 12.915 1.00 94.75 79 ALA A O 1
ATOM 585 N N . LEU A 1 80 ? -9.520 -1.818 13.437 1.00 95.44 80 LEU A N 1
ATOM 586 C CA . LEU A 1 80 ? -9.995 -1.950 12.058 1.00 95.44 80 LEU A CA 1
ATOM 587 C C . LEU A 1 80 ? -10.198 -0.577 11.406 1.00 95.44 80 LEU A C 1
ATOM 589 O O . LEU A 1 80 ? -9.688 -0.340 10.315 1.00 95.44 80 LEU A O 1
ATOM 593 N N . VAL A 1 81 ? -10.883 0.346 12.093 1.00 96.25 81 VAL A N 1
ATOM 594 C CA . VAL A 1 81 ? -11.102 1.718 11.604 1.00 96.25 81 VAL A CA 1
ATOM 595 C C . VAL A 1 81 ? -9.774 2.444 11.398 1.00 96.25 81 VAL A C 1
ATOM 597 O O . VAL A 1 81 ? -9.607 3.123 10.391 1.00 96.25 81 VAL A O 1
ATOM 600 N N . THR A 1 82 ? -8.808 2.273 12.302 1.00 96.12 82 THR A N 1
ATOM 601 C CA . THR A 1 82 ? -7.477 2.877 12.155 1.00 96.12 82 THR A CA 1
ATOM 602 C C . THR A 1 82 ? -6.751 2.335 10.922 1.00 96.12 82 THR A C 1
ATOM 604 O O . THR A 1 82 ? -6.215 3.128 10.156 1.00 96.12 82 THR A O 1
ATOM 607 N N . GLY A 1 83 ? -6.785 1.018 10.683 1.00 96.38 83 GLY A N 1
ATOM 608 C CA . GLY A 1 83 ? -6.209 0.416 9.474 1.00 96.38 83 GLY A CA 1
ATOM 609 C C . GLY A 1 83 ? -6.872 0.912 8.184 1.00 96.38 83 GLY A C 1
ATOM 610 O O . GLY A 1 83 ? -6.179 1.297 7.245 1.00 96.38 83 GLY A O 1
ATOM 611 N N . ALA A 1 84 ? -8.206 0.994 8.161 1.00 97.38 84 ALA A N 1
ATOM 612 C CA . ALA A 1 84 ? -8.949 1.533 7.021 1.00 97.38 84 ALA A CA 1
ATOM 613 C C . ALA A 1 84 ? -8.625 3.016 6.765 1.00 97.38 84 ALA A C 1
ATOM 615 O O . ALA A 1 84 ? -8.415 3.414 5.621 1.00 97.38 84 ALA A O 1
ATOM 616 N N . LEU A 1 85 ? -8.519 3.830 7.824 1.00 97.38 85 LEU A N 1
ATOM 617 C CA . LEU A 1 85 ? -8.094 5.229 7.723 1.00 97.38 85 LEU A CA 1
ATOM 618 C C . LEU A 1 85 ? -6.671 5.352 7.175 1.00 97.38 85 LEU A C 1
ATOM 620 O O . LEU A 1 85 ? -6.423 6.230 6.357 1.00 97.38 85 LEU A O 1
ATOM 624 N N . THR A 1 86 ? -5.745 4.479 7.582 1.00 97.69 86 THR A N 1
ATOM 625 C CA . THR A 1 86 ? -4.386 4.454 7.022 1.00 97.69 86 THR A CA 1
ATOM 626 C C . THR A 1 86 ? -4.413 4.191 5.519 1.00 97.69 86 THR A C 1
ATOM 628 O O . THR A 1 86 ? -3.787 4.938 4.772 1.00 97.69 86 THR A O 1
ATOM 631 N N . GLY A 1 87 ? -5.173 3.188 5.066 1.00 96.56 87 GLY A N 1
ATOM 632 C CA . GLY A 1 87 ? -5.335 2.902 3.637 1.00 96.56 87 GLY A CA 1
ATOM 633 C C . GLY A 1 87 ? -5.968 4.067 2.871 1.00 96.56 87 GLY A C 1
ATOM 634 O O . GLY A 1 87 ? -5.480 4.450 1.813 1.00 96.56 87 GLY A O 1
ATOM 635 N N . LEU A 1 88 ? -7.008 4.690 3.432 1.00 97.44 88 LEU A N 1
ATOM 636 C CA . LEU A 1 88 ? -7.675 5.832 2.808 1.00 97.44 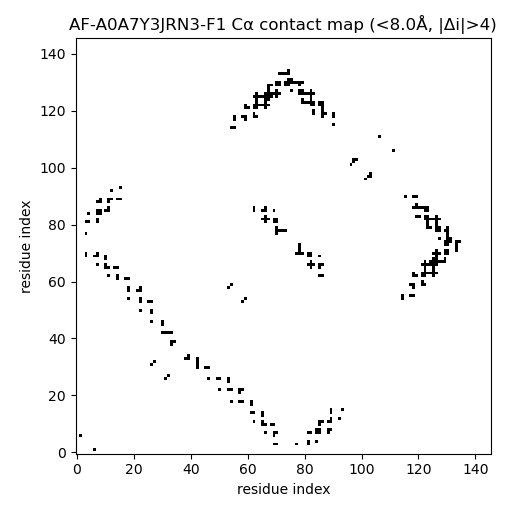88 LEU A CA 1
ATOM 637 C C . LEU A 1 88 ? -6.744 7.045 2.682 1.00 97.44 88 LEU A C 1
ATOM 639 O O . LEU A 1 88 ? -6.661 7.639 1.613 1.00 97.44 88 LEU A O 1
ATOM 643 N N . VAL A 1 89 ? -6.025 7.405 3.750 1.00 97.00 89 VAL A N 1
ATOM 644 C CA . VAL A 1 89 ? -5.074 8.527 3.712 1.00 97.00 89 VAL A CA 1
ATOM 645 C C . VAL A 1 89 ? -3.948 8.245 2.722 1.00 97.00 89 VAL A C 1
ATOM 647 O O . VAL A 1 89 ? -3.584 9.142 1.968 1.00 97.00 89 VAL A O 1
ATOM 650 N N . PHE A 1 90 ? -3.440 7.009 2.676 1.00 95.62 90 PHE A N 1
ATOM 651 C CA . PHE A 1 90 ? -2.444 6.605 1.684 1.00 95.62 90 PHE A CA 1
ATOM 652 C C . PHE A 1 90 ? -2.948 6.889 0.265 1.00 95.62 90 PHE A C 1
ATOM 654 O O . PHE A 1 90 ? -2.272 7.579 -0.490 1.00 95.62 90 PHE A O 1
ATOM 661 N N . ILE A 1 91 ? -4.150 6.409 -0.074 1.00 95.06 91 ILE A N 1
ATOM 662 C CA . ILE A 1 91 ? -4.742 6.568 -1.411 1.00 95.06 91 ILE A CA 1
ATOM 663 C C . ILE A 1 91 ? -4.957 8.043 -1.748 1.00 95.06 91 ILE A C 1
ATOM 665 O O . ILE A 1 91 ? -4.646 8.467 -2.854 1.00 95.06 91 ILE A O 1
ATOM 669 N N . LEU A 1 92 ? -5.468 8.838 -0.804 1.00 95.44 92 LEU A N 1
ATOM 670 C CA . LEU A 1 92 ? -5.702 10.266 -1.028 1.00 95.44 92 LEU A CA 1
ATOM 671 C C . LEU A 1 92 ? -4.398 11.025 -1.286 1.00 95.44 92 LEU A C 1
ATOM 673 O O . LEU A 1 92 ? -4.346 11.869 -2.177 1.00 95.44 92 LEU A O 1
ATOM 677 N N . CYS A 1 93 ? -3.348 10.723 -0.524 1.00 93.62 93 CYS A N 1
ATOM 678 C CA . CYS A 1 93 ? -2.037 11.327 -0.718 1.00 93.62 93 CYS A CA 1
ATOM 679 C C . CYS A 1 93 ? -1.391 10.876 -2.036 1.00 93.62 93 CYS A C 1
ATOM 681 O O . CYS A 1 93 ? -0.856 11.720 -2.750 1.00 93.62 93 CYS A O 1
ATOM 683 N N . ASP A 1 94 ? -1.474 9.590 -2.383 1.00 91.12 94 ASP A N 1
ATOM 684 C CA . ASP A 1 94 ? -0.963 9.072 -3.657 1.00 91.12 94 ASP A CA 1
ATOM 685 C C . ASP A 1 94 ? -1.676 9.717 -4.850 1.00 91.12 94 ASP A C 1
ATOM 687 O O . ASP A 1 94 ? -1.038 10.277 -5.739 1.00 91.12 94 ASP A O 1
ATOM 691 N N . LEU A 1 95 ? -3.010 9.751 -4.815 1.00 90.31 95 LEU A N 1
ATOM 692 C CA . LEU A 1 95 ? -3.820 10.384 -5.848 1.00 90.31 95 LEU A CA 1
ATOM 693 C C . LEU A 1 95 ? -3.506 11.880 -5.966 1.00 90.31 95 LEU A C 1
ATOM 695 O O . LEU A 1 95 ? -3.400 12.395 -7.075 1.00 90.31 95 LEU A O 1
ATOM 699 N N . ALA A 1 96 ? -3.311 12.581 -4.845 1.00 91.44 96 ALA A N 1
ATOM 700 C CA . ALA A 1 96 ? -2.899 13.981 -4.863 1.00 91.44 96 ALA A CA 1
ATOM 701 C C . ALA A 1 96 ? -1.532 14.163 -5.541 1.00 91.44 96 ALA A C 1
ATOM 703 O O . ALA A 1 96 ? -1.383 15.065 -6.359 1.00 91.44 96 ALA A O 1
ATOM 704 N N . ILE A 1 97 ? -0.552 13.297 -5.263 1.00 89.12 97 ILE A N 1
ATOM 705 C CA . ILE A 1 97 ? 0.764 13.335 -5.923 1.00 89.12 97 ILE A CA 1
ATOM 706 C C . ILE A 1 97 ? 0.615 13.087 -7.425 1.00 89.12 97 ILE A C 1
ATOM 708 O O . ILE A 1 97 ? 1.154 13.842 -8.232 1.00 89.12 97 ILE A O 1
ATOM 712 N N . VAL A 1 98 ? -0.152 12.069 -7.811 1.00 86.06 98 VAL A N 1
ATOM 713 C CA . VAL A 1 98 ? -0.397 11.721 -9.213 1.00 86.06 98 VAL A CA 1
ATOM 714 C C . VAL A 1 98 ? -1.099 12.857 -9.964 1.00 86.06 98 VAL A C 1
ATOM 716 O O . VAL A 1 98 ? -0.738 13.140 -11.101 1.00 86.06 98 VAL A O 1
ATOM 719 N N . LEU A 1 99 ? -2.061 13.540 -9.342 1.00 86.56 99 LEU A N 1
ATOM 720 C CA . LEU A 1 99 ? -2.767 14.668 -9.957 1.00 86.56 99 LEU A CA 1
ATOM 721 C C . LEU A 1 99 ? -1.919 15.947 -10.026 1.00 86.56 99 LEU A C 1
ATOM 723 O O . LEU A 1 99 ? -2.092 16.731 -10.954 1.00 86.56 99 LEU A O 1
ATOM 727 N N . LEU A 1 100 ? -1.024 16.173 -9.058 1.00 88.62 100 LEU A N 1
ATOM 728 C CA . LEU A 1 100 ? -0.180 17.374 -9.002 1.00 88.62 100 LEU A CA 1
ATOM 729 C C . LEU A 1 100 ? 1.092 17.260 -9.848 1.00 88.62 100 LEU A C 1
ATOM 731 O O . LEU A 1 100 ? 1.583 18.267 -10.352 1.00 88.62 100 LEU A O 1
ATOM 735 N N . VAL A 1 101 ? 1.654 16.055 -9.957 1.00 85.75 101 VAL A N 1
ATOM 736 C CA . VAL A 1 101 ? 2.980 15.812 -10.553 1.00 85.75 101 VAL A CA 1
ATOM 737 C C . VAL A 1 101 ? 2.896 14.914 -11.790 1.00 85.75 101 VAL A C 1
ATOM 739 O O . VAL A 1 101 ? 3.773 14.958 -12.652 1.00 85.75 101 VAL A O 1
ATOM 742 N N . GLY A 1 102 ? 1.859 14.085 -11.890 1.00 76.19 102 GLY A N 1
ATOM 743 C CA . GLY A 1 102 ? 1.667 13.158 -12.998 1.00 76.19 102 GLY A CA 1
ATOM 744 C C . GLY A 1 102 ? 0.942 13.773 -14.194 1.00 76.19 102 GLY A C 1
ATOM 745 O O . GLY A 1 102 ? 0.418 14.883 -14.157 1.00 76.19 102 GLY A O 1
ATOM 746 N N . ASN A 1 103 ? 0.892 13.006 -15.285 1.00 77.38 103 ASN A N 1
ATOM 747 C CA . ASN A 1 103 ? 0.071 13.339 -16.443 1.00 77.38 103 ASN A CA 1
ATOM 748 C C . ASN A 1 103 ? -1.270 12.597 -16.339 1.00 77.38 103 ASN A C 1
ATOM 750 O O . ASN A 1 103 ? -1.342 11.400 -16.632 1.00 77.38 103 ASN A O 1
ATOM 754 N N . ALA A 1 104 ? -2.315 13.317 -15.923 1.00 73.06 104 ALA A N 1
ATOM 755 C CA . ALA A 1 104 ? -3.649 12.764 -15.695 1.00 73.06 104 ALA A CA 1
ATOM 756 C C . ALA A 1 104 ? -4.239 12.053 -16.929 1.00 73.06 104 ALA A C 1
ATOM 758 O O . ALA A 1 104 ? -4.985 11.087 -16.780 1.00 73.06 104 ALA A O 1
ATOM 759 N N . GLU A 1 105 ? -3.856 12.462 -18.143 1.00 74.56 105 GLU A N 1
ATOM 760 C CA . GLU A 1 105 ? -4.336 11.865 -19.399 1.00 74.56 105 GLU A CA 1
ATOM 761 C C . GLU A 1 105 ? -3.830 10.434 -19.621 1.00 74.56 105 GLU A C 1
ATOM 763 O O . GLU A 1 105 ? -4.399 9.684 -20.411 1.00 74.56 105 GLU A O 1
ATOM 768 N N . ARG A 1 106 ? -2.763 10.029 -18.922 1.00 75.12 106 ARG A N 1
ATOM 769 C CA . ARG A 1 106 ? -2.181 8.681 -19.023 1.00 75.12 106 ARG A CA 1
ATOM 770 C C . ARG A 1 106 ? -2.673 7.729 -17.934 1.00 75.12 106 ARG A C 1
ATOM 772 O O . ARG A 1 106 ? -2.187 6.601 -17.851 1.00 75.12 106 ARG A O 1
ATOM 779 N N . LEU A 1 107 ? -3.609 8.162 -17.089 1.00 74.19 107 LEU A N 1
ATOM 780 C CA . LEU A 1 107 ? -4.099 7.347 -15.985 1.00 74.19 107 LEU A CA 1
ATOM 781 C C . LEU A 1 107 ? -5.063 6.276 -16.477 1.00 74.19 107 LEU A C 1
ATOM 783 O O . LEU A 1 107 ? -6.172 6.551 -16.929 1.00 74.19 107 LEU A O 1
ATOM 787 N N . ASN A 1 108 ? -4.662 5.021 -16.303 1.00 84.06 108 ASN A N 1
ATOM 788 C CA . ASN A 1 108 ? -5.589 3.911 -16.411 1.00 84.06 108 ASN A CA 1
ATOM 789 C C . ASN A 1 108 ? -6.337 3.745 -15.080 1.00 84.06 108 ASN A C 1
ATOM 791 O O . ASN A 1 108 ? -5.897 3.019 -14.185 1.00 84.06 108 ASN A O 1
ATOM 795 N N . PHE A 1 109 ? -7.485 4.416 -14.964 1.00 81.94 109 PHE A N 1
ATOM 796 C CA . PHE A 1 109 ? -8.317 4.398 -13.758 1.00 81.94 109 PHE A CA 1
ATOM 797 C C . PHE A 1 109 ? -8.760 2.995 -13.329 1.00 81.94 109 PHE A C 1
ATOM 799 O O . PHE A 1 109 ? -8.952 2.769 -12.137 1.00 81.94 109 PHE A O 1
ATOM 806 N N . SER A 1 110 ? -8.892 2.043 -14.260 1.00 81.94 110 SER A N 1
ATOM 807 C CA . SER A 1 110 ? -9.289 0.671 -13.918 1.00 81.94 110 SER A CA 1
ATOM 808 C C . SER A 1 110 ? -8.191 -0.067 -13.144 1.00 81.94 110 SER A C 1
ATOM 810 O O . SER A 1 110 ? -8.453 -0.634 -12.084 1.00 81.94 110 SER A O 1
ATOM 812 N N . ILE A 1 111 ? -6.944 0.021 -13.621 1.00 83.38 111 ILE A N 1
ATOM 813 C CA . ILE A 1 111 ? -5.775 -0.584 -12.969 1.00 83.38 111 ILE A CA 1
ATOM 814 C C . ILE A 1 111 ? -5.493 0.132 -11.646 1.00 83.38 111 ILE A C 1
ATOM 816 O O . ILE A 1 111 ? -5.294 -0.513 -10.620 1.00 83.38 111 ILE A O 1
ATOM 820 N N . MET A 1 112 ? -5.541 1.466 -11.656 1.00 85.44 112 MET A N 1
A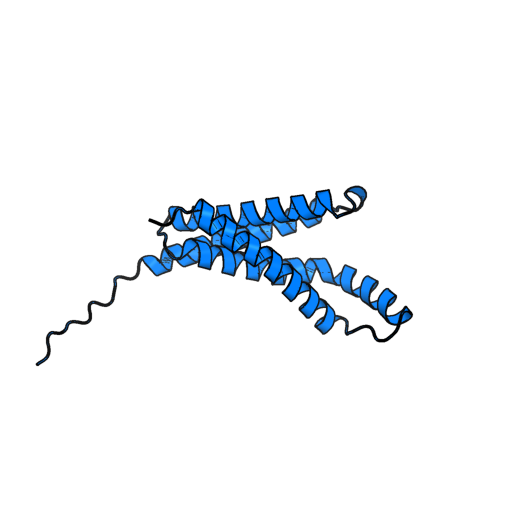TOM 821 C CA . MET A 1 112 ? -5.318 2.284 -10.466 1.00 85.44 112 MET A CA 1
ATOM 822 C C . MET A 1 112 ? -6.370 2.006 -9.381 1.00 85.44 112 MET A C 1
ATOM 824 O O . MET A 1 112 ? -6.026 1.824 -8.217 1.00 85.44 112 MET A O 1
ATOM 828 N N . GLY A 1 113 ? -7.646 1.887 -9.762 1.00 87.25 113 GLY A N 1
ATOM 829 C CA . GLY A 1 113 ? -8.733 1.549 -8.845 1.00 87.25 113 GLY A CA 1
ATOM 830 C C . GLY A 1 113 ? -8.564 0.172 -8.203 1.00 87.25 113 GLY A C 1
ATOM 831 O O . GLY A 1 113 ? -8.748 0.039 -6.994 1.00 87.25 113 GLY A O 1
ATOM 832 N N . ALA A 1 114 ? -8.150 -0.837 -8.978 1.00 88.31 114 ALA A N 1
ATOM 833 C CA . ALA A 1 114 ? -7.858 -2.168 -8.448 1.00 88.31 114 ALA A CA 1
ATOM 834 C C . ALA A 1 114 ? -6.675 -2.147 -7.463 1.00 88.31 114 ALA A C 1
ATOM 836 O O . ALA A 1 114 ? -6.775 -2.705 -6.371 1.00 88.31 114 ALA A O 1
ATOM 837 N N . ALA A 1 115 ? -5.592 -1.441 -7.802 1.00 89.62 115 ALA A N 1
ATOM 838 C CA . ALA A 1 115 ? -4.434 -1.293 -6.923 1.00 89.62 115 ALA A CA 1
ATOM 839 C C . ALA A 1 115 ? -4.775 -0.541 -5.622 1.00 89.62 115 ALA A C 1
ATOM 841 O O . ALA A 1 115 ? -4.260 -0.871 -4.556 1.00 89.62 115 ALA A O 1
ATOM 842 N N . TYR A 1 116 ? -5.667 0.450 -5.674 1.00 93.81 116 TYR A N 1
ATOM 843 C CA . TYR A 1 116 ? -6.148 1.151 -4.480 1.00 93.81 116 TYR A CA 1
ATOM 844 C C . TYR A 1 116 ? -7.066 0.289 -3.618 1.00 93.81 116 TYR A C 1
ATOM 846 O O . TYR A 1 116 ? -6.947 0.318 -2.393 1.00 93.81 116 TYR A O 1
ATOM 854 N N . ALA A 1 117 ? -7.938 -0.511 -4.231 1.00 94.56 117 ALA A N 1
ATOM 855 C CA . ALA A 1 117 ? -8.759 -1.466 -3.498 1.00 94.56 117 ALA A CA 1
ATOM 856 C C . ALA A 1 117 ? -7.890 -2.487 -2.744 1.00 94.56 117 ALA A C 1
ATOM 858 O O . ALA A 1 117 ? -8.146 -2.744 -1.566 1.00 94.56 117 ALA A O 1
ATOM 859 N N . ASP A 1 118 ? -6.833 -2.995 -3.384 1.00 94.38 118 ASP A N 1
ATOM 860 C CA . ASP A 1 118 ? -5.870 -3.905 -2.758 1.00 94.38 118 ASP A CA 1
ATOM 861 C C . ASP A 1 118 ? -5.177 -3.260 -1.547 1.00 94.38 118 ASP A C 1
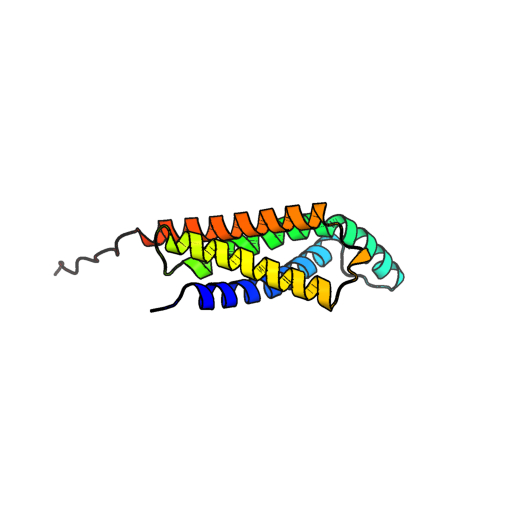ATOM 863 O O . ASP A 1 118 ? -5.242 -3.790 -0.436 1.00 94.38 118 ASP A O 1
ATOM 867 N N . LYS A 1 119 ? -4.627 -2.049 -1.704 1.00 95.19 119 LYS A N 1
ATOM 868 C CA . LYS A 1 119 ? -3.969 -1.318 -0.606 1.00 95.19 119 LYS A CA 1
ATOM 869 C C . LYS A 1 119 ? -4.921 -1.020 0.557 1.00 95.19 119 LYS A C 1
ATOM 871 O O . LYS A 1 119 ? -4.536 -1.144 1.723 1.00 95.19 119 LYS A O 1
ATOM 876 N N . LEU A 1 120 ? -6.172 -0.656 0.268 1.00 97.56 120 LEU A N 1
ATOM 877 C CA . LEU A 1 120 ? -7.186 -0.424 1.299 1.00 97.56 120 LEU A CA 1
ATOM 878 C C . LEU A 1 120 ? -7.526 -1.713 2.055 1.00 97.56 120 LEU A C 1
ATOM 880 O O . LEU A 1 120 ? -7.599 -1.706 3.290 1.00 97.56 120 LEU A O 1
ATOM 884 N N . ALA A 1 121 ? -7.715 -2.815 1.328 1.00 97.69 121 ALA A N 1
ATOM 885 C CA . ALA A 1 121 ? -7.976 -4.125 1.909 1.00 97.69 121 ALA A CA 1
ATOM 886 C C . ALA A 1 121 ? -6.796 -4.581 2.779 1.00 97.69 121 ALA A C 1
ATOM 888 O O . ALA A 1 121 ? -6.997 -4.975 3.929 1.00 97.69 121 ALA A O 1
ATOM 889 N N . ALA A 1 122 ? -5.568 -4.437 2.280 1.00 97.81 122 ALA A N 1
ATOM 890 C CA . ALA A 1 122 ? -4.341 -4.783 2.980 1.00 97.81 122 ALA A CA 1
ATOM 891 C C . ALA A 1 122 ? -4.172 -3.984 4.283 1.00 97.81 122 ALA A C 1
ATOM 893 O O . ALA A 1 122 ? -3.960 -4.573 5.345 1.00 97.81 122 ALA A O 1
ATOM 894 N N . ALA A 1 123 ? -4.347 -2.659 4.245 1.00 98.00 123 ALA A N 1
ATOM 895 C CA . ALA A 1 123 ? -4.252 -1.815 5.437 1.00 98.00 123 ALA A CA 1
ATOM 896 C C . ALA A 1 123 ? -5.347 -2.131 6.468 1.00 98.00 123 ALA A C 1
ATOM 898 O O . ALA A 1 123 ? -5.083 -2.191 7.674 1.00 98.00 123 ALA A O 1
ATOM 899 N N . THR A 1 124 ? -6.568 -2.406 6.005 1.00 97.94 124 THR A N 1
ATOM 900 C CA . THR A 1 124 ? -7.682 -2.813 6.872 1.00 97.94 124 THR A CA 1
ATOM 901 C C . THR A 1 124 ? -7.404 -4.169 7.525 1.00 97.94 124 THR A C 1
ATOM 903 O O . THR A 1 124 ? -7.606 -4.324 8.732 1.00 97.94 124 THR A O 1
ATOM 906 N N . LEU A 1 125 ? -6.872 -5.133 6.764 1.00 97.88 125 LEU A N 1
ATOM 907 C CA . LEU A 1 125 ? -6.455 -6.439 7.271 1.00 97.88 125 LEU A CA 1
ATOM 908 C C . LEU A 1 125 ? -5.335 -6.302 8.309 1.00 97.88 125 LEU A C 1
ATOM 910 O O . LEU A 1 125 ? -5.408 -6.913 9.375 1.00 97.88 125 LEU A O 1
ATOM 914 N N . GLY A 1 126 ? -4.343 -5.450 8.046 1.00 96.94 126 GLY A N 1
ATOM 915 C CA . GLY A 1 126 ? -3.296 -5.110 9.007 1.00 96.94 126 GLY A CA 1
ATOM 916 C C . GLY A 1 126 ? -3.875 -4.565 10.314 1.00 96.94 126 GLY A C 1
ATOM 917 O O . GLY A 1 126 ? -3.525 -5.039 11.400 1.00 96.94 126 GLY A O 1
ATOM 918 N N . GLY A 1 127 ? -4.828 -3.633 10.217 1.00 96.75 127 GLY A N 1
ATOM 919 C CA . GLY A 1 127 ? -5.523 -3.073 11.375 1.00 96.75 127 GLY A CA 1
ATOM 920 C C . GLY A 1 127 ? -6.289 -4.120 12.185 1.00 96.75 127 GLY A C 1
ATOM 921 O O . GLY A 1 127 ? -6.192 -4.177 13.413 1.00 96.75 127 GLY A O 1
ATOM 922 N N . TRP A 1 128 ? -6.993 -5.016 11.500 1.00 95.94 128 TRP A N 1
ATOM 923 C CA . TRP A 1 128 ? -7.698 -6.131 12.126 1.00 95.94 128 TRP A CA 1
ATOM 924 C C . TRP A 1 128 ? -6.750 -7.122 12.823 1.00 95.94 128 TRP A C 1
ATOM 926 O O . TRP A 1 128 ? -7.011 -7.523 13.961 1.00 95.94 128 TRP A O 1
ATOM 936 N N . LEU A 1 129 ? -5.618 -7.468 12.198 1.00 95.75 129 LEU A N 1
ATOM 937 C CA . LEU A 1 129 ? -4.590 -8.330 12.794 1.00 95.75 129 LEU A CA 1
ATOM 938 C C . LEU A 1 129 ? -4.002 -7.715 14.073 1.00 95.75 129 LEU A C 1
ATOM 940 O O . LEU A 1 129 ? -3.787 -8.419 15.063 1.00 95.75 129 LEU A O 1
ATOM 944 N N . ALA A 1 130 ? -3.769 -6.401 14.080 1.00 93.19 130 ALA A N 1
ATOM 945 C CA . ALA A 1 130 ? -3.281 -5.688 15.258 1.00 93.19 130 ALA A CA 1
ATOM 946 C C . ALA A 1 130 ? -4.292 -5.741 16.415 1.00 93.19 130 ALA A C 1
ATOM 948 O O . ALA A 1 130 ? -3.927 -6.070 17.547 1.00 93.19 130 ALA A O 1
ATOM 949 N N . GLY A 1 131 ? -5.573 -5.507 16.109 1.00 90.38 131 GLY A N 1
ATOM 950 C CA . GLY A 1 131 ? -6.658 -5.505 17.090 1.00 90.38 131 GLY A CA 1
ATOM 951 C C . GLY A 1 131 ? -6.908 -6.855 17.768 1.00 90.38 131 GLY A C 1
ATOM 952 O O . GLY A 1 131 ? -7.426 -6.874 18.885 1.00 90.38 131 GLY A O 1
ATOM 953 N N . ARG A 1 132 ? -6.517 -7.970 17.130 1.00 88.12 132 ARG A N 1
ATOM 954 C CA . ARG A 1 132 ? -6.557 -9.321 17.718 1.00 88.12 132 ARG A CA 1
ATOM 955 C C . ARG A 1 132 ? -5.439 -9.552 18.735 1.00 88.12 132 ARG A C 1
ATOM 957 O O . ARG A 1 132 ? -5.689 -10.103 19.800 1.00 88.12 132 ARG A O 1
ATOM 964 N N . ARG A 1 133 ? -4.215 -9.095 18.449 1.00 73.50 133 ARG A N 1
ATOM 965 C CA . ARG A 1 133 ? -3.051 -9.281 19.341 1.00 73.50 133 ARG A CA 1
ATOM 966 C C . ARG A 1 133 ? -3.163 -8.502 20.644 1.00 73.50 133 ARG A C 1
ATOM 968 O O . ARG A 1 133 ? -2.725 -8.982 21.682 1.00 73.50 133 ARG A O 1
ATOM 975 N N . ALA A 1 134 ? -3.782 -7.327 20.602 1.00 61.00 134 ALA A N 1
ATOM 976 C CA . ALA A 1 134 ? -3.996 -6.524 21.795 1.00 61.00 134 ALA A CA 1
ATOM 977 C C . ALA A 1 134 ? -4.937 -7.195 22.817 1.00 61.00 134 ALA A C 1
ATOM 979 O O . ALA A 1 134 ? -5.019 -6.702 23.935 1.00 61.00 134 ALA A O 1
ATOM 980 N N . GLN A 1 135 ? -5.644 -8.282 22.478 1.00 58.44 135 GLN A N 1
ATOM 981 C CA . GLN A 1 135 ? -6.529 -9.013 23.397 1.00 58.44 135 GLN A CA 1
ATOM 982 C C . GLN A 1 135 ? -5.809 -10.049 24.274 1.00 58.44 135 GLN A C 1
ATOM 984 O O . GLN A 1 135 ? -6.436 -10.576 25.189 1.00 58.44 135 GLN A O 1
ATOM 989 N N . ALA A 1 136 ? -4.521 -10.332 24.039 1.00 58.19 136 ALA A N 1
ATOM 990 C CA . ALA A 1 136 ? -3.758 -11.190 24.940 1.00 58.19 136 ALA A CA 1
ATOM 991 C C . ALA A 1 136 ? -3.634 -10.496 26.315 1.00 58.19 136 ALA A C 1
ATOM 993 O O . ALA A 1 136 ? -3.167 -9.349 26.361 1.00 58.19 136 ALA A O 1
ATOM 994 N N . PRO A 1 137 ? -4.095 -11.118 27.418 1.00 56.41 137 PRO A N 1
ATOM 995 C CA . PRO A 1 137 ? -3.903 -10.557 28.748 1.00 56.41 137 PRO A CA 1
ATOM 996 C C . PRO A 1 137 ? -2.399 -10.404 29.019 1.00 56.41 137 PRO A C 1
ATOM 998 O O . PRO A 1 137 ? -1.619 -11.234 28.547 1.00 56.41 137 PRO A O 1
ATOM 1001 N N . PRO A 1 138 ? -1.967 -9.343 29.729 1.00 59.19 138 PRO A N 1
ATOM 1002 C CA . PRO A 1 138 ? -0.581 -9.253 30.163 1.00 59.19 138 PRO A CA 1
ATOM 1003 C C . PRO A 1 138 ? -0.274 -10.509 30.978 1.00 59.19 138 PRO A C 1
ATOM 1005 O O . PRO A 1 138 ? -1.042 -10.839 31.881 1.00 59.19 138 PRO A O 1
ATOM 1008 N N . GLU A 1 139 ? 0.802 -11.223 30.639 1.00 58.03 139 GLU A N 1
ATOM 1009 C CA . GLU A 1 139 ? 1.334 -12.272 31.506 1.00 58.03 139 GLU A CA 1
ATOM 1010 C C . GLU A 1 139 ? 1.553 -11.643 32.880 1.00 58.03 139 GLU A C 1
ATOM 1012 O O . GLU A 1 139 ? 2.454 -10.827 33.082 1.00 58.03 139 GLU A O 1
ATOM 1017 N N . THR A 1 140 ? 0.673 -11.965 33.823 1.00 61.28 140 THR A N 1
ATOM 1018 C CA . THR A 1 140 ? 0.900 -11.674 35.227 1.00 61.28 140 THR A CA 1
ATOM 1019 C C . THR A 1 140 ? 2.048 -12.576 35.635 1.00 61.28 140 THR A C 1
ATOM 1021 O O . THR A 1 140 ? 1.847 -13.752 35.931 1.00 61.28 140 THR A O 1
ATOM 1024 N N . MET A 1 141 ? 3.266 -12.048 35.568 1.00 59.66 141 MET A N 1
ATOM 1025 C CA . MET A 1 141 ? 4.428 -12.675 36.172 1.00 59.66 141 MET A CA 1
ATOM 1026 C C . MET A 1 141 ? 4.140 -12.696 37.677 1.00 59.66 141 MET A C 1
ATOM 1028 O O . MET A 1 141 ? 4.235 -11.669 38.347 1.00 59.66 141 MET A O 1
ATOM 1032 N N . SER A 1 142 ? 3.641 -13.827 38.182 1.00 59.94 142 SER A N 1
ATOM 1033 C CA . SER A 1 142 ? 3.402 -14.019 39.608 1.00 59.94 142 SER A CA 1
ATOM 1034 C C . SER A 1 142 ? 4.758 -13.946 40.298 1.00 59.94 142 SER A C 1
ATOM 1036 O O . SER A 1 142 ? 5.551 -14.880 40.196 1.00 59.94 142 SER A O 1
ATOM 1038 N N . LEU A 1 143 ? 5.033 -12.838 40.980 1.00 64.31 143 LEU A N 1
ATOM 1039 C CA . LEU A 1 143 ? 6.211 -12.665 41.834 1.00 64.31 143 LEU A CA 1
ATOM 1040 C C . LEU A 1 143 ? 6.074 -13.431 43.165 1.00 64.31 143 LEU A C 1
ATOM 1042 O O . LEU A 1 143 ? 6.709 -13.078 44.150 1.00 64.31 143 LEU A O 1
ATOM 1046 N N . ASP A 1 144 ? 5.273 -14.497 43.192 1.00 64.44 144 ASP A N 1
ATOM 1047 C CA . ASP A 1 144 ? 5.112 -15.370 44.348 1.00 64.44 144 ASP A CA 1
ATOM 1048 C C . ASP A 1 144 ? 6.016 -16.589 44.171 1.00 64.44 144 ASP A C 1
ATOM 1050 O O . ASP A 1 144 ? 5.563 -17.653 43.748 1.00 64.44 144 ASP A O 1
ATOM 1054 N N . ARG A 1 145 ? 7.311 -16.399 44.432 1.00 59.03 145 ARG A N 1
ATOM 1055 C CA . ARG A 1 145 ? 8.284 -17.441 44.798 1.00 59.03 145 ARG A CA 1
ATOM 1056 C C . ARG A 1 145 ? 9.568 -16.757 45.270 1.00 59.03 145 ARG A C 1
ATOM 1058 O O . ARG A 1 145 ? 10.432 -16.453 44.454 1.00 59.03 145 ARG A O 1
ATOM 1065 N N . GLU A 1 146 ? 9.626 -16.461 46.566 1.00 55.69 146 GLU A N 1
ATOM 1066 C CA . GLU A 1 146 ? 10.593 -16.997 47.551 1.00 55.69 146 GLU A CA 1
ATOM 1067 C C . GLU A 1 146 ? 10.491 -16.247 48.885 1.00 55.69 146 GLU A C 1
ATOM 1069 O O . GLU A 1 146 ? 10.528 -14.996 48.887 1.00 55.69 146 GLU A O 1
#

Mean predicted aligned error: 6.82 Å

Solvent-accessible surface area (backbone atoms only — not comparable to full-atom values): 7381 Å² total; per-residue (Å²): 134,88,60,55,64,67,39,11,48,53,32,16,54,52,31,50,56,49,33,53,53,52,41,53,51,50,44,36,69,77,70,46,77,61,88,47,74,70,43,40,58,52,40,51,56,55,41,58,75,44,42,64,62,42,47,49,54,47,33,24,53,36,27,18,52,27,6,20,65,45,5,45,90,30,51,55,69,57,0,27,52,20,0,37,46,13,21,50,47,32,50,54,52,51,52,50,48,41,65,75,74,45,66,66,93,73,60,57,61,69,62,52,49,52,50,46,52,46,22,30,50,27,1,23,50,17,0,41,55,21,13,57,61,58,67,60,73,77,83,77,78,74,85,81,79,131

Secondary structure (DSSP, 8-state):
---HHHHHHHHHHHHHHHHHHHHHHHHHHHH----SHHHHHHHHHHHHHHHHHHIIIIIHHHHHHHHHHHHTT--HHHHHHHHHHHHHHHHHHHHHHHHHHS-GGG--HHHHHHHHHHHHHHHHHHHHHHHHHTTSPP--------

Nearest PDB structures (foldseek):
  5aym-assembly1_A  TM=3.133E-01  e=7.179E+00  Bdellovibrio bacteriovorus HD100
  7pmx-assembly1_A  TM=2.708E-01  e=4.391E+00  Homo sapiens
  5hay-assembly1_A  TM=2.266E-01  e=8.320E+00  Thermochaetoides thermophila DSM 1495

Sequence (146 aa):
MTRPLPRAILFAILALILSAVLSAIVLLILVGVPSSRDAAAEFQREAIARSVNVDLIVGGLVALAAGWLAARPFRGREALVTGALTGLVFILCDLAIVLLVGNAERLNFSIMGAAYADKLAAATLGGWLAGRRAQAPPETMSLDRE

Radius of gyration: 19.22 Å; Cα contacts (8 Å, |Δi|>4): 197; chains: 1; bounding box: 38×35×72 Å